Protein AF-A0A2I0T5S6-F1 (afdb_monomer_lite)

pLDDT: mean 79.52, std 20.4, range [37.47, 98.19]

Secondary structure (DSSP, 8-state):
---------PPPPP-----TTS-TTT--PPPTT--HHHHHHHHHHHHHHHHHHHHTTS--SS-PPP-EE-S-HHHHHHHHHTT--EE-HHHHHHH-TT-GGGGGGS----S----EEEEEEEETTEEEEEEEEE-

Sequence (135 aa):
MFQKSKEKKTVVGLAFLYCNIDFRETYIEQKQGETSNDRNDRAIRVAVKWYNDHLKKIEDEENIQVIFLTNDKINKEKALEEGITAYTCEEYIKSLTANPDLLDRLACVSDEGAVSISLEYEDSGLHYHFGNITF

InterPro domains:
  IPR002716 PIN domain [PF13638] (31-88)
  IPR029060 PIN-like domain superfamily [SSF88723] (22-95)

Structure (mmCIF, N/CA/C/O backbone):
data_AF-A0A2I0T5S6-F1
#
_entry.id   AF-A0A2I0T5S6-F1
#
loop_
_atom_site.group_PDB
_atom_site.id
_atom_site.type_symbol
_atom_site.label_atom_id
_atom_site.label_alt_id
_atom_site.label_comp_id
_atom_site.label_asym_id
_atom_site.label_entity_id
_atom_site.label_seq_id
_atom_site.pdbx_PDB_ins_code
_atom_site.Cartn_x
_atom_site.Cartn_y
_atom_site.Cartn_z
_atom_site.occupancy
_atom_site.B_iso_or_equiv
_atom_site.auth_seq_id
_atom_site.auth_comp_id
_atom_site.auth_asym_id
_atom_site.auth_atom_id
_atom_site.pdbx_PDB_model_num
ATOM 1 N N . MET A 1 1 ? 25.964 13.400 -42.686 1.00 44.09 1 MET A N 1
ATOM 2 C CA . MET A 1 1 ? 25.886 12.848 -41.316 1.00 44.09 1 MET A CA 1
ATOM 3 C C . MET A 1 1 ? 24.409 12.764 -40.958 1.00 44.09 1 MET A C 1
ATOM 5 O O . MET A 1 1 ? 23.787 13.798 -40.775 1.00 44.09 1 MET A O 1
ATOM 9 N N . PHE A 1 2 ? 23.806 11.574 -41.019 1.00 39.84 2 PHE A N 1
ATOM 10 C CA . PHE A 1 2 ? 22.370 11.402 -40.777 1.00 39.84 2 PHE A CA 1
ATOM 11 C C . PHE A 1 2 ? 22.103 11.383 -39.268 1.00 39.84 2 PHE A C 1
ATOM 13 O O . PHE A 1 2 ? 22.546 10.471 -38.571 1.00 39.84 2 PHE A O 1
ATOM 20 N N . GLN A 1 3 ? 21.387 12.388 -38.763 1.00 43.44 3 GLN A N 1
ATOM 21 C CA . GLN A 1 3 ? 20.781 12.339 -37.436 1.00 43.44 3 GLN A CA 1
ATOM 22 C C . GLN A 1 3 ? 19.684 11.272 -37.470 1.00 43.44 3 GLN A C 1
ATOM 24 O O . GLN A 1 3 ? 18.656 11.449 -38.122 1.00 43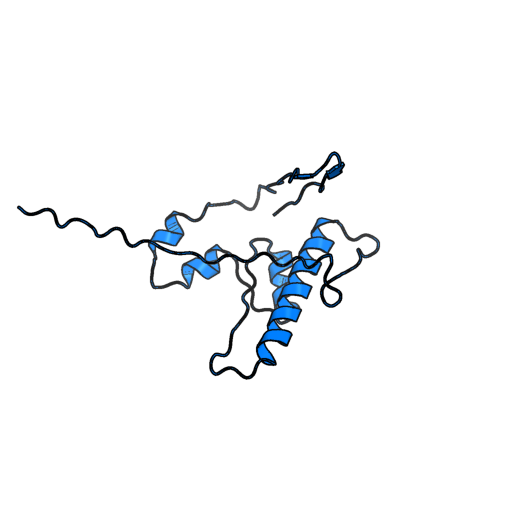.44 3 GLN A O 1
ATOM 29 N N . LYS A 1 4 ? 19.911 10.137 -36.799 1.00 45.94 4 LYS A N 1
ATOM 30 C CA . LYS A 1 4 ? 18.842 9.173 -36.521 1.00 45.94 4 LYS A CA 1
ATOM 31 C C . LYS A 1 4 ? 17.777 9.890 -35.691 1.00 45.94 4 LYS A C 1
ATOM 33 O O . LYS A 1 4 ? 18.025 10.259 -34.545 1.00 45.94 4 LYS A O 1
ATOM 38 N N . SER A 1 5 ? 16.613 10.097 -36.299 1.00 50.72 5 SER A N 1
ATOM 39 C CA . SER A 1 5 ? 15.383 10.484 -35.613 1.00 50.72 5 SER A CA 1
ATOM 40 C C . SER A 1 5 ? 15.139 9.503 -34.463 1.00 50.72 5 SER A C 1
ATOM 42 O O . SER A 1 5 ? 15.057 8.296 -34.692 1.00 50.72 5 SER A O 1
ATOM 44 N N . LYS A 1 6 ? 15.084 10.000 -33.222 1.00 58.88 6 LYS A N 1
ATOM 45 C CA . LYS A 1 6 ? 14.618 9.201 -32.085 1.00 58.88 6 LYS A CA 1
ATOM 46 C C . LYS A 1 6 ? 13.120 8.976 -32.285 1.00 58.88 6 LYS A C 1
ATOM 48 O O . LY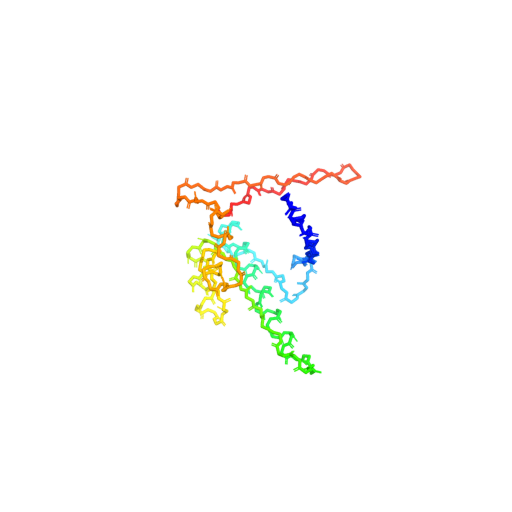S A 1 6 ? 12.348 9.930 -32.204 1.00 58.88 6 LYS A O 1
ATOM 53 N N . GLU A 1 7 ? 12.717 7.738 -32.555 1.00 55.25 7 GLU A N 1
ATOM 54 C CA . GLU A 1 7 ? 11.308 7.342 -32.527 1.00 55.25 7 GLU A CA 1
ATOM 55 C C . GLU A 1 7 ? 10.695 7.738 -31.180 1.00 55.25 7 GLU A C 1
ATOM 57 O O . GLU A 1 7 ? 11.169 7.333 -30.115 1.00 55.25 7 GLU A O 1
ATOM 62 N N . LYS A 1 8 ? 9.637 8.554 -31.220 1.00 57.94 8 LYS A N 1
ATOM 63 C CA . LYS A 1 8 ? 8.819 8.836 -30.043 1.00 57.94 8 LYS A CA 1
ATOM 64 C C . LYS A 1 8 ? 8.019 7.573 -29.734 1.00 57.94 8 LYS A C 1
ATOM 66 O O . LYS A 1 8 ? 7.003 7.319 -30.371 1.00 57.94 8 LYS A O 1
ATOM 71 N N . LYS A 1 9 ? 8.481 6.773 -28.771 1.00 60.72 9 LYS A N 1
ATOM 72 C CA . LYS A 1 9 ? 7.651 5.718 -28.183 1.00 60.72 9 LYS A CA 1
ATOM 73 C C . LYS A 1 9 ? 6.487 6.386 -27.453 1.00 60.72 9 LYS A C 1
ATOM 75 O O . LYS A 1 9 ? 6.697 7.078 -26.460 1.00 60.72 9 LYS A O 1
ATOM 80 N N . THR A 1 10 ? 5.276 6.200 -27.959 1.00 64.75 10 THR A N 1
ATOM 81 C CA . THR A 1 10 ? 4.057 6.553 -27.231 1.00 64.75 10 THR A CA 1
ATOM 82 C C . THR A 1 10 ? 3.900 5.563 -26.083 1.00 64.75 10 THR A C 1
ATOM 84 O O . THR A 1 10 ? 3.766 4.365 -26.316 1.00 64.75 10 THR A O 1
ATOM 87 N N . VAL A 1 11 ? 3.950 6.055 -24.847 1.00 68.88 11 VAL A N 1
ATOM 88 C CA . VAL A 1 11 ? 3.618 5.266 -23.658 1.00 68.88 11 VAL A CA 1
ATOM 89 C C . VAL A 1 11 ? 2.126 5.437 -23.412 1.00 68.88 11 VAL A C 1
ATOM 91 O O . VAL A 1 11 ? 1.665 6.556 -23.196 1.00 68.88 11 VAL A O 1
ATOM 94 N N . VAL A 1 12 ? 1.369 4.345 -23.479 1.00 82.00 12 VAL A N 1
ATOM 95 C CA . VAL A 1 12 ? -0.041 4.327 -23.078 1.00 82.00 12 VAL A CA 1
ATOM 96 C C . VAL A 1 12 ? -0.091 3.842 -21.634 1.00 82.00 12 VAL A C 1
ATOM 98 O O . VAL A 1 12 ? 0.350 2.734 -21.343 1.00 82.00 12 VAL A O 1
ATOM 101 N N . GLY A 1 13 ? -0.575 4.692 -20.730 1.00 83.00 13 GLY A N 1
ATOM 102 C CA . GLY A 1 13 ? -0.841 4.329 -19.340 1.00 83.00 13 GLY A CA 1
ATOM 103 C C . GLY A 1 13 ? -2.313 3.981 -19.157 1.00 83.00 13 GLY A C 1
ATOM 104 O O . GLY A 1 13 ? -3.177 4.680 -19.684 1.00 83.00 13 GLY A O 1
ATOM 105 N N . LEU A 1 14 ? -2.594 2.916 -18.410 1.00 92.50 14 LEU A N 1
ATOM 106 C CA . LEU A 1 14 ? -3.941 2.585 -17.953 1.00 92.50 14 LEU A CA 1
ATOM 107 C C . LEU A 1 14 ? -4.079 3.028 -16.497 1.00 92.50 14 LEU A C 1
ATOM 109 O O . LEU A 1 14 ? -3.213 2.735 -15.675 1.00 92.50 14 LEU A O 1
ATOM 113 N N . ALA A 1 15 ? -5.163 3.731 -16.188 1.00 92.31 15 ALA A N 1
ATOM 114 C CA . ALA A 1 15 ? -5.518 4.126 -14.834 1.00 92.31 15 ALA A CA 1
ATOM 115 C C . ALA A 1 15 ? -7.008 3.859 -14.623 1.00 92.31 15 ALA A C 1
ATOM 117 O O . ALA A 1 15 ? -7.828 4.175 -15.485 1.00 92.31 15 ALA A O 1
ATOM 118 N N . PHE A 1 16 ? -7.344 3.286 -13.473 1.00 92.38 16 PHE A N 1
ATOM 119 C CA . PHE A 1 16 ? -8.714 2.996 -13.068 1.00 92.38 16 PHE A CA 1
ATOM 120 C C . PHE A 1 16 ? -8.960 3.596 -11.687 1.00 92.38 16 PHE A C 1
ATOM 122 O O . PHE A 1 16 ? -8.060 3.609 -10.848 1.00 92.38 16 PHE A O 1
ATOM 129 N N . LEU A 1 17 ? -10.178 4.086 -11.457 1.00 93.38 17 LEU A N 1
ATOM 130 C CA . LEU A 1 17 ? -10.613 4.575 -10.154 1.00 93.38 17 LEU A CA 1
ATOM 131 C C . LEU A 1 17 ? -11.459 3.505 -9.465 1.00 93.38 17 LEU A C 1
ATOM 133 O O . LEU A 1 17 ? -12.359 2.932 -10.076 1.00 93.38 17 LEU A O 1
ATOM 137 N N . TYR A 1 18 ? -11.184 3.276 -8.186 1.00 92.19 18 TYR A N 1
ATOM 138 C CA . TYR A 1 18 ? -11.947 2.368 -7.341 1.00 92.19 18 TYR A CA 1
ATOM 139 C C . TYR A 1 18 ? -12.562 3.137 -6.168 1.00 92.19 18 TYR A C 1
ATOM 141 O O . TYR A 1 18 ? -11.847 3.667 -5.318 1.00 92.19 18 TYR A O 1
ATOM 149 N N . CYS A 1 19 ? -13.894 3.200 -6.121 1.00 92.44 19 CYS A N 1
ATOM 150 C CA . CYS A 1 19 ? -14.640 3.915 -5.085 1.00 92.44 19 CYS A CA 1
ATOM 151 C C . CYS A 1 19 ? -14.844 3.025 -3.850 1.00 92.44 19 CYS A C 1
ATOM 153 O O . CYS A 1 19 ? -15.897 2.417 -3.667 1.00 92.44 19 CYS A O 1
ATOM 155 N N . ASN A 1 20 ? -13.837 2.950 -2.981 1.00 89.88 20 ASN A N 1
ATOM 156 C CA . ASN A 1 20 ? -13.873 2.097 -1.789 1.00 89.88 20 ASN A CA 1
ATOM 157 C C . ASN A 1 20 ? -14.898 2.539 -0.724 1.00 89.88 20 ASN A C 1
ATOM 159 O O . ASN A 1 20 ? -15.255 1.728 0.130 1.00 89.88 20 ASN A O 1
ATOM 163 N N . ILE A 1 21 ? -15.353 3.798 -0.753 1.00 88.94 21 ILE A N 1
ATOM 164 C CA . ILE A 1 21 ? -16.285 4.369 0.233 1.00 88.94 21 ILE A CA 1
ATOM 165 C C . ILE A 1 21 ? -17.719 3.845 0.097 1.00 88.94 21 ILE A C 1
ATOM 167 O O . ILE A 1 21 ? -18.396 3.684 1.105 1.00 88.94 21 ILE A O 1
ATOM 171 N N . ASP A 1 22 ? -18.155 3.512 -1.114 1.00 87.19 22 ASP A N 1
ATOM 172 C CA . ASP A 1 22 ? -19.503 2.986 -1.366 1.00 87.19 22 ASP A CA 1
ATOM 173 C C . ASP A 1 22 ? -19.492 1.470 -1.605 1.00 87.19 22 ASP A C 1
ATOM 175 O O . ASP A 1 22 ? -20.521 0.854 -1.891 1.00 87.19 22 ASP A O 1
ATOM 179 N N . PHE A 1 23 ? -18.322 0.838 -1.479 1.00 93.12 23 PHE A N 1
ATOM 180 C CA . PHE A 1 23 ? -18.172 -0.592 -1.681 1.00 93.12 23 PHE A CA 1
ATOM 181 C C . PHE A 1 23 ? -18.219 -1.357 -0.360 1.00 93.12 23 PHE A C 1
ATOM 183 O O . PHE A 1 23 ? -17.338 -1.236 0.493 1.00 93.12 23 PHE A O 1
ATOM 190 N N . ARG A 1 24 ? -19.239 -2.208 -0.217 1.00 94.25 24 ARG A N 1
ATOM 191 C CA . ARG A 1 24 ? -19.576 -2.907 1.032 1.00 94.25 24 ARG A CA 1
ATOM 192 C C . ARG A 1 24 ? -18.410 -3.657 1.680 1.00 94.25 24 ARG A C 1
ATOM 194 O O . ARG A 1 24 ? -18.330 -3.663 2.903 1.00 94.25 24 ARG A O 1
ATOM 201 N N . GLU A 1 25 ? -17.546 -4.316 0.908 1.00 95.19 25 GLU A N 1
ATOM 202 C CA . GLU A 1 25 ? -16.478 -5.149 1.489 1.00 95.19 25 GLU A CA 1
ATOM 203 C C . GLU A 1 25 ? -15.221 -4.351 1.860 1.00 95.19 25 GLU A C 1
ATOM 205 O O . GLU A 1 25 ? -14.382 -4.856 2.600 1.00 95.19 25 GLU A O 1
ATOM 210 N N . THR A 1 26 ? -15.091 -3.110 1.378 1.00 96.06 26 THR A N 1
ATOM 211 C CA . THR A 1 26 ? -13.933 -2.247 1.669 1.00 96.06 26 THR A CA 1
ATOM 212 C C . THR A 1 26 ? -14.284 -0.992 2.455 1.00 96.06 26 THR A C 1
ATOM 214 O O . THR A 1 26 ? -13.382 -0.279 2.899 1.00 96.06 26 THR A O 1
ATOM 217 N N . TYR A 1 27 ? -15.574 -0.715 2.646 1.00 96.19 27 TYR A N 1
ATOM 218 C CA . TYR A 1 27 ? -16.033 0.380 3.480 1.00 96.19 27 TYR A CA 1
ATOM 219 C C . TYR A 1 27 ? -15.611 0.169 4.932 1.00 96.19 27 TYR A C 1
ATOM 221 O O . TYR A 1 27 ? -15.747 -0.917 5.499 1.00 96.19 27 TYR A O 1
ATOM 229 N N . ILE A 1 28 ? -15.132 1.247 5.548 1.00 96.19 28 ILE A N 1
ATOM 230 C CA . ILE A 1 28 ? -14.783 1.276 6.960 1.00 96.19 28 ILE A CA 1
ATOM 231 C C . ILE A 1 28 ? -15.287 2.547 7.639 1.00 96.19 28 ILE A C 1
ATOM 233 O O . ILE A 1 28 ? -15.185 3.655 7.099 1.00 96.19 28 ILE A O 1
ATOM 237 N N . GLU A 1 29 ? -15.749 2.381 8.872 1.00 95.44 29 GLU A N 1
ATOM 238 C CA . GLU A 1 29 ? -16.078 3.482 9.773 1.00 95.44 29 GLU A CA 1
ATOM 239 C C . GLU A 1 29 ? -14.818 4.038 10.447 1.00 95.44 29 GLU A C 1
ATOM 241 O O . GLU A 1 29 ? -13.803 3.342 10.602 1.00 95.44 29 GLU A O 1
ATOM 246 N N . GLN A 1 30 ? -14.888 5.307 10.847 1.00 95.75 30 GLN A N 1
ATOM 247 C CA . GLN A 1 30 ? -13.852 5.958 11.641 1.00 95.75 30 GLN A CA 1
ATOM 248 C C . GLN A 1 30 ? -13.922 5.469 13.089 1.00 95.75 30 GLN A C 1
ATOM 250 O O . GLN A 1 30 ? -14.991 5.444 13.700 1.00 95.75 30 GLN A O 1
ATOM 255 N N . LYS A 1 31 ? -12.778 5.073 13.647 1.00 95.94 31 LYS A N 1
ATOM 256 C CA . LYS A 1 31 ? -12.688 4.654 15.050 1.00 95.94 31 LYS A CA 1
ATOM 257 C C . LYS A 1 31 ? -12.687 5.874 15.972 1.00 95.94 31 LYS A C 1
ATOM 259 O O . LYS A 1 31 ? -12.253 6.962 15.598 1.00 95.94 31 LYS A O 1
ATOM 264 N N . GLN A 1 32 ? -13.126 5.689 17.215 1.00 96.12 32 GLN A N 1
ATOM 265 C CA . GLN A 1 32 ? -13.072 6.756 18.212 1.00 96.12 32 GLN A CA 1
ATOM 266 C C . GLN A 1 32 ? -11.619 7.199 18.447 1.00 96.12 32 GLN A C 1
ATOM 268 O O . GLN A 1 32 ? -10.761 6.376 18.756 1.00 96.12 32 GLN A O 1
ATOM 273 N N . GLY A 1 33 ? -11.358 8.500 18.300 1.00 94.81 33 GLY A N 1
ATOM 274 C CA . GLY A 1 33 ? -10.020 9.082 18.457 1.00 94.81 33 GLY A CA 1
ATOM 275 C C . GLY A 1 33 ? -9.080 8.887 17.261 1.00 94.81 33 GLY A C 1
ATOM 276 O O . GLY A 1 33 ? -7.947 9.349 17.318 1.00 94.81 33 GLY A O 1
ATOM 277 N N . GLU A 1 34 ? -9.529 8.236 16.185 1.00 95.06 34 GLU A N 1
ATOM 278 C CA . GLU A 1 34 ? -8.776 8.119 14.932 1.00 95.06 34 GLU A CA 1
ATOM 279 C C . GLU A 1 34 ? -8.860 9.433 14.150 1.00 95.06 34 GLU A C 1
ATOM 281 O O . GLU A 1 34 ? -9.939 10.022 14.044 1.00 95.06 34 GLU A O 1
ATOM 286 N N . THR A 1 35 ? -7.745 9.905 13.589 1.00 94.62 35 THR A N 1
ATOM 287 C CA . THR A 1 35 ? -7.777 11.079 12.707 1.00 94.62 35 THR A CA 1
ATOM 288 C C . THR A 1 35 ? -8.367 10.717 11.341 1.00 94.62 35 THR A C 1
ATOM 290 O O . THR A 1 35 ? -8.417 9.548 10.953 1.00 94.62 35 THR A O 1
ATOM 293 N N . SER A 1 36 ? -8.796 11.713 10.563 1.00 92.75 36 SER A N 1
ATOM 294 C CA . SER A 1 36 ? -9.257 11.466 9.189 1.00 92.75 36 SER A CA 1
ATOM 295 C C . SER A 1 36 ? -8.167 10.830 8.318 1.00 92.75 36 SER A C 1
ATOM 297 O O . SER A 1 36 ? -8.478 9.969 7.496 1.00 92.75 36 SER A O 1
ATOM 299 N N . ASN A 1 37 ? -6.899 11.208 8.527 1.00 93.06 37 ASN A N 1
ATOM 300 C CA . ASN A 1 37 ? -5.763 10.637 7.804 1.00 93.06 37 ASN A CA 1
ATOM 301 C C . ASN A 1 37 ? -5.562 9.159 8.149 1.00 93.06 37 ASN A C 1
ATOM 303 O O . ASN A 1 37 ? -5.562 8.316 7.258 1.00 93.06 37 ASN A O 1
ATOM 307 N N . ASP A 1 38 ? -5.527 8.833 9.446 1.00 93.44 38 ASP A N 1
ATOM 308 C CA . ASP A 1 38 ? -5.402 7.448 9.916 1.00 93.44 38 ASP A CA 1
ATOM 309 C C . ASP A 1 38 ? -6.517 6.553 9.353 1.00 93.44 38 ASP A C 1
ATOM 311 O O . ASP A 1 38 ? -6.276 5.411 8.941 1.00 93.44 38 ASP A O 1
ATOM 315 N N . ARG A 1 39 ? -7.750 7.083 9.303 1.00 95.94 39 ARG A N 1
ATOM 316 C CA . ARG A 1 39 ? -8.895 6.389 8.709 1.00 95.94 39 ARG A CA 1
ATOM 317 C C . ARG A 1 39 ? -8.693 6.174 7.213 1.00 95.94 39 ARG A C 1
ATOM 319 O O . ARG A 1 39 ? -8.976 5.079 6.732 1.00 95.94 39 ARG A O 1
ATOM 326 N N . ASN A 1 40 ? -8.244 7.183 6.470 1.00 96.00 40 ASN A N 1
ATOM 327 C CA . ASN A 1 40 ? -8.037 7.080 5.023 1.00 96.00 40 ASN A CA 1
ATOM 328 C C . ASN A 1 40 ? -6.930 6.081 4.679 1.00 96.00 40 ASN A C 1
ATOM 330 O O . ASN A 1 40 ? -7.147 5.203 3.843 1.00 96.00 40 ASN A O 1
ATOM 334 N N . ASP A 1 41 ? -5.810 6.131 5.398 1.00 96.50 41 ASP A N 1
ATOM 335 C CA . ASP A 1 41 ? -4.720 5.166 5.266 1.00 96.50 41 ASP A CA 1
ATOM 336 C C . ASP A 1 41 ? -5.216 3.738 5.472 1.00 96.50 41 ASP A C 1
ATOM 338 O O . ASP A 1 41 ? -4.973 2.846 4.657 1.00 96.50 41 ASP A O 1
ATOM 342 N N . ARG A 1 42 ? -5.987 3.520 6.542 1.00 97.19 42 ARG A N 1
ATOM 343 C CA . ARG A 1 42 ? -6.588 2.216 6.821 1.00 97.19 42 ARG A CA 1
ATOM 344 C C . ARG A 1 42 ? -7.588 1.798 5.742 1.00 97.19 42 ARG A C 1
ATOM 346 O O . ARG A 1 42 ? -7.640 0.618 5.407 1.00 97.19 42 ARG A O 1
ATOM 353 N N . ALA A 1 43 ? -8.363 2.730 5.186 1.00 97.06 43 ALA A N 1
ATOM 354 C CA . ALA A 1 43 ? -9.331 2.437 4.129 1.00 97.06 43 ALA A CA 1
ATOM 355 C C . ALA A 1 43 ? -8.635 1.933 2.859 1.00 97.06 43 ALA A C 1
ATOM 357 O O . ALA A 1 43 ? -9.110 0.987 2.228 1.00 97.06 43 ALA A O 1
ATOM 358 N N . ILE A 1 44 ? -7.494 2.534 2.510 1.00 97.81 44 ILE A N 1
ATOM 359 C CA . ILE A 1 44 ? -6.683 2.113 1.366 1.00 97.81 44 ILE A CA 1
ATOM 360 C C . ILE A 1 44 ? -6.074 0.731 1.630 1.00 97.81 44 ILE A C 1
ATOM 362 O O . ILE A 1 44 ? -6.181 -0.142 0.770 1.00 97.81 44 ILE A O 1
ATOM 366 N N . ARG A 1 45 ? -5.525 0.475 2.828 1.00 98.00 45 ARG A N 1
ATOM 367 C CA . ARG A 1 45 ? -4.992 -0.859 3.175 1.00 98.00 45 ARG A CA 1
ATOM 368 C C . ARG A 1 45 ? -6.059 -1.956 3.112 1.00 98.00 45 ARG A C 1
ATOM 370 O O . ARG A 1 45 ? -5.805 -3.025 2.556 1.00 98.00 45 ARG A O 1
ATOM 377 N N . VAL A 1 46 ? -7.277 -1.679 3.583 1.00 97.94 46 VAL A N 1
ATOM 378 C CA . VAL A 1 46 ? -8.417 -2.605 3.455 1.00 97.94 46 VAL A CA 1
ATOM 379 C C . VAL A 1 46 ? -8.756 -2.875 1.987 1.00 97.94 46 VAL A C 1
ATOM 381 O O . VAL A 1 46 ? -8.954 -4.033 1.619 1.00 97.94 46 VAL A O 1
ATOM 384 N N . ALA A 1 47 ? -8.768 -1.846 1.134 1.00 97.62 47 ALA A N 1
ATOM 385 C CA . ALA A 1 47 ? -9.002 -2.020 -0.298 1.00 97.62 47 ALA A CA 1
ATOM 386 C C . ALA A 1 47 ? -7.908 -2.865 -0.972 1.00 97.62 47 ALA A C 1
ATOM 388 O O . ALA A 1 47 ? -8.218 -3.774 -1.739 1.00 97.62 47 ALA A O 1
ATOM 389 N N . VAL A 1 48 ? -6.634 -2.629 -0.646 1.00 97.38 48 VAL A N 1
ATOM 390 C CA . VAL A 1 48 ? -5.511 -3.420 -1.174 1.00 97.38 48 VAL A CA 1
ATOM 391 C C . VAL A 1 48 ? -5.608 -4.884 -0.749 1.00 97.38 48 VAL A C 1
ATOM 393 O O . VAL A 1 48 ? -5.394 -5.787 -1.562 1.00 97.38 48 VAL A O 1
ATOM 396 N N . LYS A 1 49 ? -5.940 -5.141 0.519 1.00 96.44 49 LYS A N 1
ATOM 397 C CA . LYS A 1 49 ? -6.145 -6.504 1.014 1.00 96.44 49 LYS A CA 1
ATOM 398 C C . LYS A 1 49 ? -7.287 -7.194 0.273 1.00 96.44 49 LYS A C 1
ATOM 400 O O . LYS A 1 49 ? -7.121 -8.322 -0.184 1.00 96.44 49 LYS A O 1
ATOM 405 N N . TRP A 1 50 ? -8.403 -6.491 0.090 1.00 96.56 50 TRP A N 1
ATOM 406 C CA . TRP A 1 50 ? -9.533 -7.000 -0.676 1.00 96.56 50 TRP A CA 1
ATOM 407 C C . TRP A 1 50 ? -9.141 -7.350 -2.114 1.00 96.56 50 TRP A C 1
ATOM 409 O O . TRP A 1 50 ? -9.447 -8.451 -2.558 1.00 96.56 50 TRP A O 1
ATOM 419 N N . TYR A 1 51 ? -8.403 -6.483 -2.816 1.00 95.94 51 TYR A N 1
ATOM 420 C CA . TYR A 1 51 ? -7.928 -6.782 -4.170 1.00 95.94 51 TYR A CA 1
ATOM 421 C C . TYR A 1 51 ? -7.024 -8.017 -4.207 1.00 95.94 51 TYR A C 1
ATOM 423 O O . TYR A 1 51 ? -7.212 -8.874 -5.065 1.00 95.94 51 TYR A O 1
ATOM 431 N N . ASN A 1 52 ? -6.084 -8.149 -3.266 1.00 93.50 52 ASN A N 1
ATOM 432 C CA . ASN A 1 52 ? -5.232 -9.338 -3.178 1.00 93.50 52 ASN A CA 1
ATOM 433 C C . ASN A 1 52 ? -6.058 -10.618 -3.005 1.00 93.50 52 ASN A C 1
ATOM 435 O O . ASN A 1 52 ? -5.809 -11.615 -3.678 1.00 93.50 52 ASN A O 1
ATOM 439 N N . ASP A 1 53 ? -7.044 -10.597 -2.111 1.00 92.94 53 ASP A N 1
ATOM 440 C CA . ASP A 1 53 ? -7.891 -11.758 -1.843 1.00 92.94 53 ASP A CA 1
ATOM 441 C C . ASP A 1 53 ? -8.875 -12.038 -2.986 1.00 92.94 53 ASP A C 1
ATOM 443 O O . ASP A 1 53 ? -9.219 -13.193 -3.232 1.00 92.94 53 ASP A O 1
ATOM 447 N N . HIS A 1 54 ? -9.339 -10.999 -3.681 1.00 92.94 54 HIS A N 1
ATOM 448 C CA . HIS A 1 54 ? -10.246 -11.107 -4.817 1.00 92.94 54 HIS A CA 1
ATOM 449 C C . HIS A 1 54 ? -9.533 -11.694 -6.036 1.00 92.94 54 HIS A C 1
ATOM 451 O O . HIS A 1 54 ? -10.005 -12.677 -6.599 1.00 92.94 54 HIS A O 1
ATOM 457 N N . LEU A 1 55 ? -8.372 -11.145 -6.404 1.00 92.25 55 LEU A N 1
ATOM 458 C CA . LEU A 1 55 ? -7.617 -11.573 -7.583 1.00 92.25 55 LEU A CA 1
ATOM 459 C C . LEU A 1 55 ? -7.084 -13.001 -7.442 1.00 92.25 55 LEU A C 1
ATOM 461 O O . LEU A 1 55 ? -7.134 -13.755 -8.403 1.00 92.25 55 LEU A O 1
ATOM 465 N N . LYS A 1 56 ? -6.690 -13.428 -6.234 1.00 89.44 56 LYS A N 1
ATOM 466 C CA . LYS A 1 56 ? -6.300 -14.828 -5.965 1.00 89.44 56 LYS A CA 1
ATOM 467 C C . LYS A 1 56 ? -7.405 -15.851 -6.242 1.00 89.44 56 LYS A C 1
ATOM 469 O O . LYS A 1 56 ? -7.101 -17.028 -6.404 1.00 89.44 56 LYS A O 1
ATOM 474 N N . LYS A 1 57 ? -8.677 -15.440 -6.205 1.00 88.69 57 LYS A N 1
ATOM 475 C CA . LYS A 1 57 ? -9.826 -16.324 -6.471 1.00 88.69 57 LYS A CA 1
ATOM 476 C C . LYS A 1 57 ? -10.149 -16.428 -7.956 1.00 88.69 57 LYS A C 1
ATOM 478 O O . LYS A 1 57 ? -10.933 -17.294 -8.331 1.00 88.69 57 LYS A O 1
ATOM 483 N N . ILE A 1 58 ? -9.616 -15.524 -8.772 1.00 87.94 58 ILE A N 1
ATOM 484 C CA . ILE A 1 58 ? -9.795 -15.572 -10.214 1.00 87.94 58 ILE A CA 1
ATOM 485 C C . ILE A 1 58 ? -8.812 -16.624 -10.723 1.00 87.94 58 ILE A C 1
ATOM 487 O O . ILE A 1 58 ? -7.600 -16.446 -10.637 1.00 87.94 58 ILE A O 1
ATOM 491 N N . GLU A 1 59 ? -9.344 -17.754 -11.183 1.00 69.25 59 GLU A N 1
ATOM 492 C CA . GLU A 1 59 ? -8.562 -18.789 -11.857 1.00 69.25 59 GLU A CA 1
ATOM 493 C C . GLU A 1 59 ? -8.187 -18.279 -13.252 1.00 69.25 59 GLU A C 1
ATOM 495 O O . GLU A 1 59 ? -8.879 -18.548 -14.231 1.00 69.25 59 GLU A O 1
ATOM 500 N N . ASP A 1 60 ? -7.119 -17.491 -13.321 1.00 71.19 60 ASP A N 1
ATOM 501 C CA . ASP A 1 60 ? -6.499 -17.068 -14.573 1.00 71.19 60 ASP A CA 1
ATOM 502 C C . ASP A 1 60 ? -5.042 -17.545 -14.625 1.00 71.19 60 ASP A C 1
ATOM 504 O O . ASP A 1 60 ? -4.423 -17.821 -13.592 1.00 71.19 60 ASP A O 1
ATOM 508 N N . GLU A 1 61 ? -4.486 -17.670 -15.832 1.00 61.69 61 GLU A N 1
ATOM 509 C CA . GLU A 1 61 ? -3.114 -18.175 -16.028 1.00 61.69 61 GLU A CA 1
ATOM 510 C C . GLU A 1 61 ? -2.050 -17.236 -15.426 1.00 61.69 61 GLU A C 1
ATOM 512 O O . GLU A 1 61 ? -0.935 -17.667 -15.115 1.00 61.69 61 GLU A O 1
ATOM 517 N N . GLU A 1 62 ? -2.397 -15.965 -15.210 1.00 73.75 62 GLU A N 1
ATOM 518 C CA . GLU A 1 62 ? -1.520 -14.967 -14.609 1.00 73.75 62 GLU A CA 1
ATOM 519 C C . GLU A 1 62 ? -1.874 -14.704 -13.140 1.00 73.75 62 GLU A C 1
ATOM 521 O O . GLU A 1 62 ? -2.939 -14.195 -12.795 1.00 73.75 62 GLU A O 1
ATOM 526 N N . ASN A 1 63 ? -0.927 -14.998 -12.248 1.00 82.69 63 ASN A N 1
ATOM 527 C CA . ASN A 1 63 ? -1.039 -14.655 -10.836 1.00 82.69 63 ASN A CA 1
ATOM 528 C C . ASN A 1 63 ? -0.783 -13.151 -10.639 1.00 82.69 63 ASN A C 1
ATOM 530 O O . ASN A 1 63 ? 0.365 -12.717 -10.511 1.00 82.69 63 ASN A O 1
ATOM 534 N N . ILE A 1 64 ? -1.854 -12.353 -10.636 1.00 89.88 64 ILE A N 1
ATOM 535 C CA . ILE A 1 64 ? -1.771 -10.900 -10.460 1.00 89.88 64 ILE A CA 1
ATOM 536 C C . ILE A 1 64 ? -1.454 -10.565 -8.996 1.00 89.88 64 ILE A C 1
ATOM 538 O O . ILE A 1 64 ? -2.237 -10.846 -8.088 1.00 89.88 64 ILE A O 1
ATOM 542 N N . GLN A 1 65 ? -0.322 -9.896 -8.768 1.00 89.31 65 GLN A N 1
ATOM 543 C CA . GLN A 1 65 ? 0.067 -9.372 -7.458 1.00 89.31 65 GLN A CA 1
ATOM 544 C C . GLN A 1 65 ? -0.279 -7.884 -7.334 1.00 89.31 65 GLN A C 1
ATOM 546 O O . GLN A 1 65 ? 0.076 -7.078 -8.194 1.00 89.31 65 GLN A O 1
ATOM 551 N N . VAL A 1 66 ? -0.913 -7.501 -6.224 1.00 94.88 66 VAL A N 1
ATOM 552 C CA . VAL A 1 66 ? -1.191 -6.096 -5.901 1.00 94.88 66 VAL A CA 1
ATOM 553 C C . VAL A 1 66 ? -0.051 -5.534 -5.061 1.00 94.88 66 VAL A C 1
ATOM 555 O O . VAL A 1 66 ? 0.311 -6.110 -4.034 1.00 94.88 66 VAL A O 1
ATOM 558 N N . ILE A 1 67 ? 0.483 -4.386 -5.471 1.00 96.31 67 ILE A N 1
ATOM 559 C CA . ILE A 1 67 ? 1.548 -3.673 -4.761 1.00 96.31 67 ILE A CA 1
ATOM 560 C C . ILE A 1 67 ? 0.990 -2.374 -4.182 1.00 96.31 67 ILE A C 1
ATOM 562 O O . ILE A 1 67 ? 0.371 -1.589 -4.900 1.00 96.31 67 ILE A O 1
ATOM 566 N N . PHE A 1 68 ? 1.223 -2.135 -2.891 1.00 97.88 68 PHE A N 1
ATOM 567 C CA . PHE A 1 68 ? 0.863 -0.884 -2.230 1.00 97.88 68 PHE A CA 1
ATOM 568 C C . PHE A 1 68 ? 2.038 0.100 -2.258 1.00 97.88 68 PHE A C 1
ATOM 570 O O . PHE A 1 68 ? 3.115 -0.197 -1.746 1.00 97.88 68 PHE A O 1
ATOM 577 N N . LEU A 1 69 ? 1.845 1.277 -2.850 1.00 96.88 69 LEU A N 1
ATOM 578 C CA . LEU A 1 69 ? 2.861 2.329 -2.875 1.00 96.88 69 LEU A CA 1
ATOM 579 C C . LEU A 1 69 ? 2.469 3.456 -1.923 1.00 96.88 69 LEU A C 1
ATOM 581 O O . LEU A 1 69 ? 1.385 4.020 -2.053 1.00 96.88 69 LEU A O 1
ATOM 585 N N . THR A 1 70 ? 3.351 3.785 -0.980 1.00 95.88 70 THR A N 1
ATOM 586 C CA . THR A 1 70 ? 3.170 4.921 -0.068 1.00 95.88 70 THR A CA 1
ATOM 587 C C . THR A 1 70 ? 4.513 5.462 0.416 1.00 95.88 70 THR A C 1
ATOM 589 O O . THR A 1 70 ? 5.441 4.694 0.670 1.00 95.88 70 THR A O 1
ATOM 592 N N . ASN A 1 71 ? 4.618 6.784 0.552 1.00 93.75 71 ASN A N 1
ATOM 593 C CA . ASN A 1 71 ? 5.778 7.433 1.167 1.00 93.75 71 ASN A CA 1
ATOM 594 C C . ASN A 1 71 ? 5.578 7.694 2.672 1.00 93.75 71 ASN A C 1
ATOM 596 O O . ASN A 1 71 ? 6.551 8.015 3.353 1.00 93.75 71 ASN A O 1
ATOM 600 N N . ASP A 1 72 ? 4.369 7.495 3.210 1.00 94.56 72 ASP A N 1
ATOM 601 C CA . ASP A 1 72 ? 4.141 7.500 4.655 1.00 94.56 72 ASP A CA 1
ATOM 602 C C . ASP A 1 72 ? 4.756 6.232 5.269 1.00 94.56 72 ASP A C 1
ATOM 604 O O . ASP A 1 72 ? 4.326 5.099 5.012 1.00 94.56 72 ASP A O 1
ATOM 608 N N . LYS A 1 73 ? 5.786 6.432 6.099 1.00 94.12 73 LYS A N 1
ATOM 609 C CA . LYS A 1 73 ? 6.550 5.355 6.744 1.00 94.12 73 LYS A CA 1
ATOM 610 C C . LYS A 1 73 ? 5.679 4.511 7.675 1.00 94.12 73 LYS A C 1
ATOM 612 O O . LYS A 1 73 ? 5.759 3.286 7.626 1.00 94.12 73 LYS A O 1
ATOM 617 N N . ILE A 1 74 ? 4.815 5.145 8.468 1.00 95.75 74 ILE A N 1
ATOM 618 C CA . ILE A 1 74 ?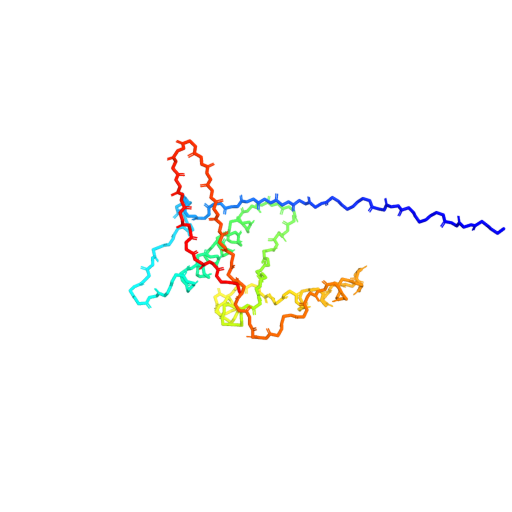 3.947 4.461 9.435 1.00 95.75 74 ILE A CA 1
ATOM 619 C C . ILE A 1 74 ? 2.885 3.646 8.691 1.00 95.75 74 ILE A C 1
ATOM 621 O O . ILE A 1 74 ? 2.570 2.519 9.078 1.00 95.75 74 ILE A O 1
ATOM 625 N N . ASN A 1 75 ? 2.327 4.190 7.608 1.00 97.06 75 ASN A N 1
ATOM 626 C CA . ASN A 1 75 ? 1.353 3.482 6.786 1.00 97.06 75 ASN A CA 1
ATOM 627 C C . ASN A 1 75 ? 1.991 2.269 6.086 1.00 97.06 75 ASN A C 1
ATOM 629 O O . ASN A 1 75 ? 1.405 1.183 6.079 1.00 97.06 75 ASN A O 1
ATOM 633 N N . LYS A 1 76 ? 3.219 2.420 5.568 1.00 97.69 76 LYS A N 1
ATOM 634 C CA . LYS A 1 76 ? 3.996 1.308 5.005 1.00 97.69 76 LYS A CA 1
ATOM 635 C C . LYS A 1 76 ? 4.266 0.216 6.044 1.00 97.69 76 LYS A C 1
ATOM 637 O O . LYS A 1 76 ? 4.035 -0.953 5.748 1.00 97.69 76 LYS A O 1
ATOM 642 N N . GLU A 1 77 ? 4.732 0.572 7.241 1.00 98.06 77 GLU A N 1
ATOM 643 C CA . GLU A 1 77 ? 5.002 -0.385 8.328 1.00 98.06 77 GLU A CA 1
ATOM 644 C C . GLU A 1 77 ? 3.748 -1.190 8.689 1.00 98.06 77 GLU A C 1
ATOM 646 O O . GLU A 1 77 ? 3.774 -2.420 8.648 1.00 98.06 77 GLU A O 1
ATOM 651 N N . LYS A 1 78 ? 2.618 -0.508 8.913 1.00 98.06 78 LYS A N 1
ATOM 652 C CA . LYS A 1 78 ? 1.325 -1.160 9.176 1.00 98.06 78 LYS A CA 1
ATOM 653 C C . LYS A 1 78 ? 0.890 -2.071 8.026 1.00 98.06 78 LYS A C 1
ATOM 655 O O . LYS A 1 78 ? 0.369 -3.154 8.267 1.00 98.06 78 LYS A O 1
ATOM 660 N N . ALA A 1 79 ? 1.104 -1.665 6.773 1.00 98.19 79 ALA A N 1
ATOM 661 C CA . ALA A 1 79 ? 0.788 -2.506 5.619 1.00 98.19 79 ALA A CA 1
ATOM 662 C C . ALA A 1 79 ? 1.606 -3.806 5.616 1.00 98.19 79 ALA A C 1
ATOM 664 O O . ALA A 1 79 ? 1.043 -4.882 5.409 1.00 98.19 79 ALA A O 1
ATOM 665 N N . LEU A 1 80 ? 2.908 -3.726 5.903 1.00 98.12 80 LEU A N 1
ATOM 666 C CA . LEU A 1 80 ? 3.775 -4.901 5.998 1.00 98.12 80 LEU A CA 1
ATOM 667 C C . LEU A 1 80 ? 3.352 -5.829 7.149 1.00 98.12 80 LEU A C 1
ATOM 669 O O . LEU A 1 80 ? 3.295 -7.043 6.953 1.00 98.12 80 LEU A O 1
ATOM 673 N N . GLU A 1 81 ? 2.997 -5.279 8.315 1.00 98.12 81 GLU A N 1
ATOM 674 C CA . GLU A 1 81 ? 2.449 -6.042 9.451 1.00 98.12 81 GLU A CA 1
ATOM 675 C C . GLU A 1 81 ? 1.128 -6.750 9.103 1.00 98.12 81 GLU A C 1
ATOM 677 O O . GLU A 1 81 ? 0.879 -7.873 9.543 1.00 98.12 81 GLU A O 1
ATOM 682 N N . GLU A 1 82 ? 0.294 -6.122 8.271 1.00 97.25 82 GLU A N 1
ATOM 683 C CA . GLU A 1 82 ? -0.959 -6.684 7.757 1.00 97.25 82 GLU A CA 1
ATOM 684 C C . GLU A 1 82 ? -0.745 -7.716 6.622 1.00 97.25 82 GLU A C 1
ATOM 686 O O . GLU A 1 82 ? -1.716 -8.305 6.133 1.00 97.25 82 GLU A O 1
ATOM 691 N N . GLY A 1 83 ? 0.506 -7.970 6.214 1.00 96.44 83 GLY A N 1
ATOM 692 C CA . GLY A 1 83 ? 0.872 -8.920 5.158 1.00 96.44 83 GLY A CA 1
ATOM 693 C C . GLY A 1 83 ? 0.711 -8.379 3.733 1.00 96.44 83 GLY A C 1
ATOM 694 O O . GLY A 1 83 ? 0.671 -9.159 2.780 1.00 96.44 83 GLY A O 1
ATOM 695 N N . ILE A 1 84 ? 0.602 -7.059 3.572 1.00 97.56 84 ILE A N 1
ATOM 696 C CA . ILE A 1 84 ? 0.500 -6.380 2.277 1.00 97.56 84 ILE A CA 1
ATOM 697 C C . ILE A 1 84 ? 1.911 -6.080 1.758 1.00 97.56 84 ILE A C 1
ATOM 699 O O . ILE A 1 84 ? 2.729 -5.489 2.459 1.00 97.56 84 ILE A O 1
ATOM 703 N N . THR A 1 85 ? 2.201 -6.442 0.505 1.00 97.44 85 THR A N 1
ATOM 704 C CA . THR A 1 85 ? 3.452 -6.036 -0.152 1.00 97.44 85 THR A CA 1
ATOM 705 C C . THR A 1 85 ? 3.440 -4.528 -0.397 1.00 97.44 85 THR A C 1
ATOM 707 O O . THR A 1 85 ? 2.610 -4.039 -1.166 1.00 97.44 85 THR A O 1
ATOM 710 N N . ALA A 1 86 ? 4.359 -3.800 0.243 1.00 97.75 86 ALA A N 1
ATOM 711 C CA . ALA A 1 86 ? 4.391 -2.343 0.207 1.00 97.75 86 ALA A CA 1
ATOM 712 C C . ALA A 1 86 ? 5.799 -1.767 -0.008 1.00 97.75 86 ALA A C 1
ATOM 714 O O . ALA A 1 86 ? 6.776 -2.280 0.542 1.00 97.75 86 ALA A O 1
ATOM 715 N N . TYR A 1 87 ? 5.884 -0.667 -0.759 1.00 96.69 87 TYR A N 1
ATOM 716 C CA . TYR A 1 87 ? 7.128 0.055 -1.050 1.00 96.69 87 TYR A CA 1
ATOM 717 C C . TYR A 1 87 ? 6.912 1.569 -1.019 1.00 96.69 87 TYR A C 1
ATOM 719 O O . TYR A 1 87 ? 5.807 2.053 -1.267 1.00 96.69 87 TYR A O 1
ATOM 727 N N . THR A 1 88 ? 7.987 2.321 -0.792 1.00 95.06 88 THR A N 1
ATOM 728 C CA . THR A 1 88 ? 8.013 3.739 -1.169 1.00 95.06 88 THR A CA 1
ATOM 729 C C . THR A 1 88 ? 8.111 3.879 -2.684 1.00 95.06 88 THR A C 1
ATOM 731 O O . THR A 1 88 ? 8.550 2.961 -3.387 1.00 95.06 88 THR A O 1
ATOM 734 N N . CYS A 1 89 ? 7.735 5.045 -3.213 1.00 92.12 89 CYS A N 1
ATOM 735 C CA . CYS A 1 89 ? 7.902 5.326 -4.641 1.00 92.12 89 CYS A CA 1
ATOM 736 C C . CYS A 1 89 ? 9.372 5.189 -5.065 1.00 92.12 89 CYS A C 1
ATOM 738 O O . CYS A 1 89 ? 9.665 4.662 -6.136 1.00 92.12 89 CYS A O 1
ATOM 740 N N . GLU A 1 90 ? 10.296 5.621 -4.204 1.00 91.19 90 GLU A N 1
ATOM 741 C CA . GLU A 1 90 ? 11.734 5.516 -4.443 1.00 91.19 90 GLU A CA 1
ATOM 742 C C . GLU A 1 90 ? 12.205 4.061 -4.516 1.00 91.19 90 GLU A C 1
ATOM 744 O O . GLU A 1 90 ? 12.897 3.687 -5.463 1.00 91.19 90 GLU A O 1
ATOM 749 N N . GLU A 1 91 ? 11.815 3.227 -3.549 1.00 93.19 91 GLU A N 1
ATOM 750 C CA . GLU A 1 91 ? 12.152 1.800 -3.533 1.00 93.19 91 GLU A CA 1
ATOM 751 C C . GLU A 1 91 ? 11.617 1.087 -4.773 1.00 93.19 91 GLU A C 1
ATOM 753 O O . GLU A 1 91 ? 12.343 0.325 -5.417 1.00 93.19 91 GLU A O 1
ATOM 758 N N . TYR A 1 92 ? 10.365 1.376 -5.139 1.00 93.00 92 TYR A N 1
ATOM 759 C CA . TYR A 1 92 ? 9.736 0.771 -6.302 1.00 93.00 92 TYR A CA 1
ATOM 760 C C . TYR A 1 92 ? 10.456 1.167 -7.592 1.00 93.00 92 TYR A C 1
ATOM 762 O O . TYR A 1 92 ? 10.848 0.293 -8.361 1.00 93.00 92 TYR A O 1
ATOM 770 N N . ILE A 1 93 ? 10.719 2.461 -7.804 1.00 91.31 93 ILE A N 1
ATOM 771 C CA . ILE A 1 93 ? 11.425 2.944 -8.999 1.00 91.31 93 ILE A CA 1
ATOM 772 C C . ILE A 1 93 ? 12.848 2.381 -9.070 1.00 91.31 93 ILE A C 1
ATOM 774 O O . ILE A 1 93 ? 13.264 1.940 -10.139 1.00 91.31 93 ILE A O 1
ATOM 778 N N . LYS A 1 94 ? 13.582 2.325 -7.949 1.00 89.81 94 LYS A N 1
ATOM 779 C CA . LYS A 1 94 ? 14.936 1.741 -7.896 1.00 89.81 94 LYS A CA 1
ATOM 780 C C . LYS A 1 94 ? 14.970 0.262 -8.285 1.00 89.81 94 LYS A C 1
ATOM 782 O O . LYS A 1 94 ? 15.993 -0.204 -8.781 1.00 89.81 94 LYS A O 1
ATOM 787 N N . SER A 1 95 ? 13.876 -0.471 -8.079 1.00 90.12 95 SER A N 1
ATOM 788 C CA . SER A 1 95 ? 13.770 -1.872 -8.502 1.00 90.12 95 SER A CA 1
ATOM 789 C C . SER A 1 95 ? 13.586 -2.042 -10.021 1.00 90.12 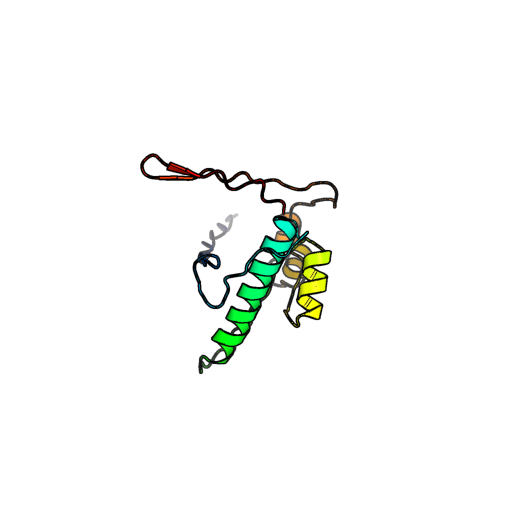95 SER A C 1
ATOM 791 O O . SER A 1 95 ? 13.849 -3.121 -10.555 1.00 90.12 95 SER A O 1
ATOM 793 N N . LEU A 1 96 ? 13.176 -0.989 -10.742 1.00 89.12 96 LEU A N 1
ATOM 794 C CA . LEU A 1 96 ? 12.916 -1.042 -12.181 1.00 89.12 96 LEU A CA 1
ATOM 795 C C . LEU A 1 96 ? 14.223 -0.947 -12.979 1.00 89.12 96 LEU A C 1
ATOM 797 O O . LEU A 1 96 ? 14.812 0.118 -13.139 1.00 89.12 96 LEU A O 1
ATOM 801 N N . THR A 1 97 ? 14.644 -2.059 -13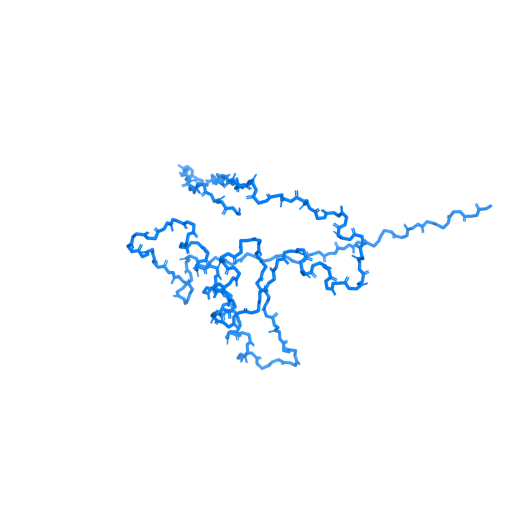.575 1.00 83.62 97 THR A N 1
ATOM 802 C CA . THR A 1 97 ? 15.882 -2.125 -14.375 1.00 83.62 97 THR A CA 1
ATOM 803 C C . THR A 1 97 ? 15.757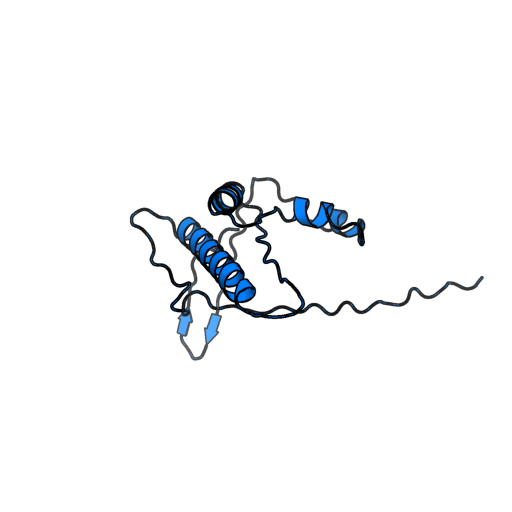 -1.495 -15.766 1.00 83.62 97 THR A C 1
ATOM 805 O O . THR A 1 97 ? 16.762 -1.162 -16.390 1.00 83.62 97 THR A O 1
ATOM 808 N N . ALA A 1 98 ? 14.533 -1.325 -16.270 1.00 81.19 98 ALA A N 1
ATOM 809 C CA . ALA A 1 98 ? 14.283 -0.929 -17.655 1.00 81.19 98 ALA A CA 1
ATOM 810 C C . ALA A 1 98 ? 14.412 0.582 -17.922 1.00 81.19 98 ALA A C 1
ATOM 812 O O . ALA A 1 98 ? 14.606 0.969 -19.073 1.00 81.19 98 ALA A O 1
ATOM 813 N N . ASN A 1 99 ? 14.278 1.434 -16.899 1.00 79.19 99 ASN A N 1
ATOM 814 C CA . ASN A 1 99 ? 14.232 2.892 -17.063 1.00 79.19 99 ASN A CA 1
ATOM 815 C C . ASN A 1 99 ? 14.930 3.613 -15.889 1.00 79.19 99 ASN A C 1
ATOM 817 O O . ASN A 1 99 ? 14.244 4.186 -15.040 1.00 79.19 99 ASN A O 1
ATOM 821 N N . PRO A 1 100 ? 16.275 3.601 -15.828 1.00 79.81 100 PRO A N 1
ATOM 822 C CA . PRO A 1 100 ? 17.025 4.218 -14.728 1.00 79.81 100 PRO A CA 1
ATOM 823 C C . PRO A 1 100 ? 16.770 5.731 -14.599 1.00 79.81 100 PRO A C 1
ATOM 825 O O . PRO A 1 100 ? 16.712 6.247 -13.487 1.00 79.81 100 PRO A O 1
ATOM 828 N N . ASP A 1 101 ? 16.506 6.418 -15.716 1.00 83.69 101 ASP A N 1
ATOM 829 C CA . ASP A 1 101 ? 16.210 7.859 -15.774 1.00 83.69 101 ASP A CA 1
ATOM 830 C C . ASP A 1 101 ? 14.921 8.261 -15.019 1.00 83.69 101 ASP A C 1
ATOM 832 O O . ASP A 1 101 ? 14.651 9.448 -14.832 1.00 83.69 101 ASP A O 1
ATOM 836 N N . LEU A 1 102 ? 14.080 7.301 -14.605 1.00 84.88 102 LEU A N 1
ATOM 837 C CA . LEU A 1 102 ? 12.898 7.590 -13.783 1.00 84.88 102 LEU A CA 1
ATOM 838 C C . LEU A 1 102 ? 13.276 8.104 -12.395 1.00 84.88 102 LEU A C 1
ATOM 840 O O . LEU A 1 102 ? 12.524 8.896 -11.828 1.00 84.88 102 LEU A O 1
ATOM 844 N N . LEU A 1 103 ? 14.427 7.684 -11.865 1.00 84.44 103 LEU A N 1
ATOM 845 C CA . LEU A 1 103 ? 14.889 8.127 -10.555 1.00 84.44 103 LEU A CA 1
ATOM 846 C C . LEU A 1 103 ? 15.166 9.636 -10.546 1.00 84.44 103 LEU A C 1
ATOM 848 O O . LEU A 1 103 ? 14.764 10.318 -9.611 1.00 84.44 103 LEU A O 1
ATOM 852 N N . ASP A 1 104 ? 15.735 10.170 -11.630 1.00 85.06 104 ASP A N 1
ATOM 853 C CA . ASP A 1 104 ? 16.013 11.607 -11.785 1.00 85.06 104 ASP A CA 1
ATOM 854 C C . ASP A 1 104 ? 14.737 12.463 -11.855 1.00 85.06 104 ASP A C 1
ATOM 856 O O . ASP A 1 104 ? 14.779 13.680 -11.676 1.00 85.06 104 ASP A O 1
ATOM 860 N N . ARG A 1 105 ? 13.589 11.842 -12.151 1.00 85.69 105 ARG A N 1
ATOM 861 C CA . ARG A 1 105 ? 12.277 12.504 -12.209 1.00 85.69 105 ARG A CA 1
ATOM 862 C C . ARG A 1 105 ? 11.490 12.396 -10.912 1.00 85.69 105 ARG A C 1
ATOM 864 O O . ARG A 1 105 ? 10.451 13.047 -10.793 1.00 85.69 105 ARG A O 1
ATOM 871 N N . LEU A 1 106 ? 11.934 11.561 -9.977 1.00 84.81 106 LEU A N 1
ATOM 872 C CA . LEU A 1 106 ? 11.283 11.441 -8.687 1.00 84.81 106 LEU A CA 1
ATOM 873 C C . LEU A 1 106 ? 11.530 12.729 -7.900 1.00 84.81 106 LEU A C 1
ATOM 875 O O . LEU A 1 106 ? 12.670 13.137 -7.694 1.00 84.81 106 LEU A O 1
ATOM 879 N N . ALA A 1 107 ? 10.453 13.386 -7.474 1.00 79.25 107 ALA A N 1
ATOM 880 C CA . ALA A 1 107 ? 10.578 14.559 -6.628 1.00 79.25 107 ALA A CA 1
ATOM 881 C C . ALA A 1 107 ? 11.228 14.156 -5.296 1.00 79.25 107 ALA A C 1
ATOM 883 O O . ALA A 1 107 ? 10.720 13.278 -4.597 1.00 79.25 107 ALA A O 1
ATOM 884 N N . CYS A 1 108 ? 12.331 14.813 -4.935 1.00 65.00 108 CYS A N 1
ATOM 885 C CA . CYS A 1 108 ? 12.888 14.717 -3.592 1.00 65.00 108 CYS A CA 1
ATOM 886 C C . CYS A 1 108 ? 11.955 15.456 -2.634 1.00 65.00 108 CYS A C 1
ATOM 888 O O . CYS A 1 108 ? 12.054 16.674 -2.482 1.00 65.00 108 CYS A O 1
ATOM 890 N N . VAL A 1 109 ? 11.036 14.729 -2.008 1.00 59.66 109 VAL A N 1
ATOM 891 C CA . VAL A 1 109 ? 10.256 15.256 -0.890 1.00 59.66 109 VAL A CA 1
ATOM 892 C C . VAL A 1 109 ? 11.051 14.922 0.368 1.00 59.66 109 VAL A C 1
ATOM 894 O O . VAL A 1 109 ? 11.143 13.762 0.758 1.00 59.66 109 VAL A O 1
ATOM 897 N N . SER A 1 110 ? 11.721 15.915 0.957 1.00 52.19 110 SER A N 1
ATOM 898 C CA . SER A 1 110 ? 12.188 15.797 2.342 1.00 52.19 110 SER A CA 1
ATOM 899 C C . SER A 1 110 ? 10.974 15.541 3.240 1.00 52.19 110 SER A C 1
ATOM 901 O O . SER A 1 110 ? 9.904 16.057 2.926 1.00 52.19 110 SER A O 1
ATOM 903 N N . ASP A 1 111 ? 11.139 14.821 4.357 1.00 55.78 111 ASP A N 1
ATOM 904 C CA . ASP A 1 111 ? 10.089 14.460 5.344 1.00 55.78 111 ASP A CA 1
ATOM 905 C C . ASP A 1 111 ? 9.293 15.670 5.930 1.00 55.78 111 ASP A C 1
ATOM 907 O O . ASP A 1 111 ? 8.429 15.521 6.789 1.00 55.78 111 ASP A O 1
ATOM 911 N N . GLU A 1 112 ? 9.568 16.881 5.450 1.00 47.34 112 GLU A N 1
ATOM 912 C CA . GLU A 1 112 ? 9.115 18.190 5.901 1.00 47.34 112 GLU A CA 1
ATOM 913 C C . GLU A 1 112 ? 8.073 18.767 4.914 1.00 47.34 112 GLU A C 1
ATOM 915 O O . GLU A 1 112 ? 8.307 19.792 4.269 1.00 47.34 112 GLU A O 1
ATOM 920 N N . GLY A 1 113 ? 6.934 18.105 4.698 1.00 44.97 113 GLY A N 1
ATOM 921 C CA . GLY A 1 113 ? 5.944 18.668 3.776 1.00 44.97 113 GLY A CA 1
ATOM 922 C C . GLY A 1 113 ? 4.728 17.807 3.513 1.00 44.97 113 GLY A C 1
ATOM 923 O O . GLY A 1 113 ? 4.609 17.235 2.437 1.00 44.97 113 GLY A O 1
ATOM 924 N N . ALA A 1 114 ? 3.797 17.793 4.464 1.00 46.47 114 ALA A N 1
ATOM 925 C CA . ALA A 1 114 ? 2.410 17.417 4.224 1.00 46.47 114 ALA A CA 1
ATOM 926 C C . ALA A 1 114 ? 1.862 18.198 3.013 1.00 46.47 114 ALA A C 1
ATOM 928 O O . ALA A 1 114 ? 1.583 19.396 3.119 1.00 46.47 114 ALA A O 1
ATOM 929 N N . VAL A 1 115 ? 1.720 17.549 1.855 1.00 51.00 115 VAL A N 1
ATOM 930 C CA . VAL A 1 115 ? 1.049 18.166 0.705 1.00 51.00 115 VAL A CA 1
ATOM 931 C C . VAL A 1 115 ? -0.447 17.979 0.912 1.00 51.00 115 VAL A C 1
ATOM 933 O O . VAL A 1 115 ? -0.977 16.892 0.705 1.00 51.00 115 VAL A O 1
ATOM 936 N N . SER A 1 116 ? -1.131 19.037 1.344 1.00 45.81 116 SER A N 1
ATOM 937 C CA . SER A 1 116 ? -2.590 19.054 1.402 1.00 45.81 116 SER A CA 1
ATOM 938 C C . SER A 1 116 ? -3.152 19.321 0.008 1.00 45.81 116 SER A C 1
ATOM 940 O O . SER A 1 116 ? -2.965 20.418 -0.524 1.00 45.81 116 SER A O 1
ATOM 942 N N . ILE A 1 117 ? -3.859 18.356 -0.578 1.00 52.31 117 ILE A N 1
ATOM 943 C CA . ILE A 1 117 ? -4.666 18.601 -1.780 1.00 52.31 117 ILE A CA 1
ATOM 944 C C . ILE A 1 117 ? -6.115 18.796 -1.333 1.00 52.31 117 ILE A C 1
ATOM 946 O O . ILE A 1 117 ? -6.735 17.888 -0.781 1.00 52.31 117 ILE A O 1
ATOM 950 N N . SER A 1 118 ? -6.651 19.993 -1.566 1.00 44.91 118 SER A N 1
ATOM 951 C CA . SER A 1 118 ? -8.085 20.263 -1.468 1.00 44.91 118 SER A CA 1
ATOM 952 C C . SER A 1 118 ? -8.727 19.866 -2.796 1.00 44.91 118 SER A C 1
ATOM 954 O O . SER A 1 118 ? -8.403 20.437 -3.837 1.00 44.91 118 SER A O 1
ATOM 956 N N . LEU A 1 119 ? -9.594 18.853 -2.776 1.00 50.91 119 LEU A N 1
ATOM 957 C CA . LEU A 1 119 ? -10.400 18.473 -3.934 1.00 50.91 119 LEU A CA 1
ATOM 958 C C . LEU A 1 119 ? -11.769 19.139 -3.808 1.00 50.91 119 LEU A C 1
ATOM 960 O O . LEU A 1 119 ? -12.551 18.805 -2.918 1.00 50.91 119 LEU A O 1
ATOM 964 N N . GLU A 1 120 ? -12.044 20.077 -4.707 1.00 46.19 120 GLU A N 1
ATOM 965 C CA . GLU A 1 120 ? -13.366 20.669 -4.895 1.00 46.19 120 GLU A CA 1
ATOM 966 C C . GLU A 1 120 ? -14.047 19.962 -6.072 1.00 46.19 120 GLU A C 1
ATOM 968 O O . GLU A 1 120 ? -13.453 19.797 -7.140 1.00 46.19 120 GLU A O 1
ATOM 973 N N . TYR A 1 121 ? -15.282 19.502 -5.866 1.00 47.22 121 TYR A N 1
ATOM 974 C CA . TYR A 1 121 ? -16.105 18.889 -6.907 1.00 47.22 121 TYR A CA 1
ATOM 975 C C . TYR A 1 121 ? -17.454 19.606 -6.949 1.00 47.22 121 TYR A C 1
ATOM 977 O O . TYR A 1 121 ? -18.175 19.627 -5.948 1.00 47.22 121 TYR A O 1
ATOM 985 N N . GLU A 1 122 ? -17.782 20.196 -8.097 1.00 42.31 122 GLU A N 1
ATOM 986 C CA . GLU A 1 122 ? -19.090 20.793 -8.368 1.00 42.31 122 GLU A CA 1
ATOM 987 C C . GLU A 1 122 ? -19.901 19.860 -9.269 1.00 42.31 122 GLU A C 1
ATOM 989 O O . GLU A 1 122 ? -19.556 19.648 -10.431 1.00 42.31 122 GLU A O 1
ATOM 994 N N . ASP A 1 123 ? -21.012 19.345 -8.744 1.00 45.59 123 ASP A N 1
ATOM 995 C CA . ASP A 1 123 ? -22.081 18.766 -9.553 1.00 45.59 123 ASP A CA 1
ATOM 996 C C . ASP A 1 123 ? -23.424 19.363 -9.118 1.00 45.59 123 ASP A C 1
ATOM 998 O O . ASP A 1 123 ? -23.724 19.458 -7.926 1.00 45.59 123 ASP A O 1
ATOM 1002 N N . SER A 1 124 ? -24.196 19.819 -10.110 1.00 49.59 124 SER A N 1
ATOM 1003 C CA . SER A 1 124 ? -25.616 20.189 -10.016 1.00 49.59 124 SER A CA 1
ATOM 1004 C C . SER A 1 124 ? -26.051 20.950 -8.746 1.00 49.59 124 SER A C 1
ATOM 1006 O O . SER A 1 124 ? -27.149 20.755 -8.227 1.00 49.59 124 SER A O 1
ATOM 1008 N N . GLY A 1 125 ? -25.221 21.893 -8.283 1.00 48.59 125 GLY A N 1
ATOM 1009 C CA . GLY A 1 125 ? -25.556 22.831 -7.205 1.00 48.59 125 GLY A CA 1
ATOM 1010 C C . GLY A 1 125 ? -25.228 22.365 -5.782 1.00 48.59 125 GLY A C 1
ATOM 1011 O O . GLY A 1 125 ? -25.643 23.028 -4.831 1.00 48.59 125 GLY A O 1
ATOM 1012 N N . LEU A 1 126 ? -24.479 21.270 -5.613 1.00 40.62 126 LEU A N 1
ATOM 1013 C CA . LEU A 1 126 ? -23.966 20.827 -4.315 1.00 40.62 126 LEU A CA 1
ATOM 1014 C C . LEU A 1 126 ? -22.438 20.953 -4.278 1.00 40.62 126 LEU A C 1
ATOM 1016 O O . LEU A 1 126 ? -21.731 20.335 -5.069 1.00 40.62 126 LEU A O 1
ATOM 1020 N N . HIS A 1 127 ? -21.937 21.769 -3.349 1.00 42.66 127 HIS A N 1
ATOM 1021 C CA . HIS A 1 127 ? -20.506 21.957 -3.120 1.00 42.66 127 HIS A CA 1
ATOM 1022 C C . HIS A 1 127 ? -20.035 20.999 -2.021 1.00 42.66 127 HIS A C 1
ATOM 1024 O O . HIS A 1 127 ? -20.405 21.151 -0.853 1.00 42.66 127 HIS A O 1
ATOM 1030 N N . TYR A 1 128 ? -19.211 20.018 -2.384 1.00 46.78 128 TYR A N 1
ATOM 1031 C CA . TYR A 1 128 ? -18.640 19.068 -1.432 1.00 46.78 128 TYR A CA 1
ATOM 1032 C C . TYR A 1 128 ? -17.238 19.516 -1.025 1.00 46.78 128 TYR A C 1
ATOM 1034 O O . TYR A 1 128 ? -16.344 19.624 -1.860 1.00 46.78 128 TYR A O 1
ATOM 1042 N N . HIS A 1 129 ? -17.043 19.772 0.271 1.00 45.75 129 HIS A N 1
ATOM 1043 C CA . HIS A 1 129 ? -15.724 20.056 0.824 1.00 45.75 129 HIS A CA 1
ATOM 1044 C C . HIS A 1 129 ? -15.148 18.772 1.422 1.00 45.75 129 HIS A C 1
ATOM 1046 O O . HIS A 1 129 ? -15.468 18.390 2.550 1.00 45.75 129 HIS A O 1
ATOM 1052 N N . PHE A 1 130 ? -14.318 18.081 0.644 1.00 50.97 130 PHE A N 1
ATOM 1053 C CA . PHE A 1 130 ? -13.500 16.998 1.168 1.00 50.97 130 PHE A CA 1
ATOM 1054 C C . PHE A 1 130 ? -12.325 17.656 1.895 1.00 50.97 130 PHE A C 1
ATOM 1056 O O . PHE A 1 130 ? -11.506 18.326 1.271 1.00 50.97 130 PHE A O 1
ATOM 1063 N N . GLY A 1 131 ? -12.313 17.561 3.230 1.00 44.81 131 GLY A N 1
ATOM 1064 C CA . GLY A 1 131 ? -11.278 18.179 4.063 1.00 44.81 131 GLY A CA 1
ATOM 1065 C C . GLY A 1 131 ? -9.862 17.779 3.635 1.00 44.81 131 GLY A C 1
ATOM 1066 O O . GLY A 1 131 ? -9.682 16.800 2.917 1.00 44.81 131 GLY A O 1
ATOM 1067 N N . ASN A 1 132 ? -8.864 18.543 4.084 1.00 37.47 132 ASN A N 1
ATOM 1068 C CA . ASN A 1 132 ? -7.465 18.398 3.670 1.00 37.47 132 ASN A CA 1
ATOM 1069 C C . ASN A 1 132 ? -7.001 16.933 3.677 1.00 37.47 132 ASN A C 1
ATOM 1071 O O . ASN A 1 132 ? -6.914 16.307 4.736 1.00 37.47 132 ASN A O 1
ATOM 1075 N N . ILE A 1 133 ? -6.697 16.407 2.489 1.00 47.66 133 ILE A N 1
ATOM 1076 C CA . ILE A 1 133 ? -6.044 15.111 2.320 1.00 47.66 133 ILE A CA 1
ATOM 1077 C C . ILE A 1 133 ? -4.549 15.387 2.338 1.00 47.66 133 ILE A C 1
ATOM 1079 O O . ILE A 1 133 ? -4.036 16.057 1.441 1.00 47.66 133 ILE A O 1
ATOM 1083 N N . THR A 1 134 ? -3.884 14.914 3.383 1.00 38.41 134 THR A N 1
ATOM 1084 C CA . THR A 1 134 ? -2.431 14.961 3.512 1.00 38.41 134 THR A CA 1
ATOM 1085 C C . THR A 1 134 ? -1.859 13.659 2.958 1.00 38.41 134 THR A C 1
ATOM 1087 O O . THR A 1 134 ? -2.359 12.594 3.307 1.00 38.41 134 THR A O 1
ATOM 1090 N N . PHE A 1 135 ? -0.857 13.750 2.085 1.00 48.12 135 PHE A N 1
ATOM 1091 C CA . PHE A 1 135 ? -0.072 12.607 1.601 1.00 48.12 135 PHE A CA 1
ATOM 1092 C C . PHE A 1 135 ? 1.272 12.516 2.319 1.00 48.12 135 PHE A C 1
ATOM 1094 O O . PHE A 1 135 ? 1.778 13.592 2.725 1.00 48.12 135 PHE A O 1
#

Radius of gyration: 19.11 Å; chains: 1; bounding box: 52×42×60 Å

Foldseek 3Di:
DDDPDDPPPDDDDDDDDDDQCPDPQLHDDADVPHDPQNVVLSSVLSVQVVCQVVQVPPPDPDNDAGEAEDPPPVSQVVSVVVVHHYDYPLRVLVVDPPCVCVNVVDDPDDPPDFDWDFDWDDDDPDTDTPDTHTD

Organism: NCBI:txid1758121